Protein AF-A0A174S3X2-F1 (afdb_monomer_lite)

Structure (mmCIF, N/CA/C/O backbone):
data_AF-A0A174S3X2-F1
#
_entry.id   AF-A0A174S3X2-F1
#
loop_
_atom_site.group_PDB
_atom_site.id
_atom_site.type_symbol
_atom_site.label_atom_id
_atom_site.label_alt_id
_atom_site.label_comp_id
_atom_site.label_asym_id
_atom_site.label_entity_id
_atom_site.label_seq_id
_atom_site.pdbx_PDB_ins_code
_atom_site.Cartn_x
_atom_site.Cartn_y
_atom_site.Cartn_z
_atom_site.occupancy
_atom_site.B_iso_or_equiv
_atom_site.auth_seq_id
_atom_site.auth_comp_id
_atom_site.auth_asym_id
_atom_site.auth_atom_id
_atom_site.pdbx_PDB_model_num
ATOM 1 N N . MET A 1 1 ? 28.818 10.550 9.304 1.00 55.75 1 MET A N 1
ATOM 2 C CA . MET A 1 1 ? 29.380 10.358 7.948 1.00 55.75 1 MET A CA 1
ATOM 3 C C . MET A 1 1 ? 28.457 9.439 7.170 1.00 55.75 1 MET A C 1
ATOM 5 O O . MET A 1 1 ? 28.038 8.433 7.727 1.00 55.75 1 MET A O 1
ATOM 9 N N . ALA A 1 2 ? 28.107 9.779 5.928 1.00 67.12 2 ALA A N 1
ATOM 10 C CA . ALA A 1 2 ? 27.404 8.841 5.056 1.00 67.12 2 ALA A CA 1
ATOM 11 C C . ALA A 1 2 ? 28.349 7.672 4.716 1.00 67.12 2 ALA A C 1
ATOM 13 O O . ALA A 1 2 ? 29.508 7.896 4.376 1.00 67.12 2 ALA A O 1
ATOM 14 N N . CYS A 1 3 ? 27.867 6.439 4.867 1.00 75.00 3 CYS A N 1
ATOM 15 C CA . CYS A 1 3 ? 28.594 5.214 4.525 1.00 75.00 3 CYS A CA 1
ATOM 16 C C . CYS A 1 3 ? 29.032 5.246 3.046 1.00 75.00 3 CYS A C 1
ATOM 18 O O . CYS A 1 3 ? 28.249 5.665 2.184 1.00 75.00 3 CYS A O 1
ATOM 20 N N . LYS A 1 4 ? 30.275 4.833 2.751 1.00 80.25 4 LYS A N 1
ATOM 21 C CA . LYS A 1 4 ? 30.786 4.787 1.373 1.00 80.25 4 LYS A CA 1
ATOM 22 C C . LYS A 1 4 ? 29.947 3.825 0.539 1.00 80.25 4 LYS A C 1
ATOM 24 O O . LYS A 1 4 ? 29.330 2.893 1.053 1.00 80.25 4 LYS A O 1
ATOM 29 N N . ARG A 1 5 ? 29.890 4.050 -0.776 1.00 73.12 5 ARG A N 1
ATOM 30 C CA . ARG A 1 5 ? 29.045 3.234 -1.659 1.00 73.12 5 ARG A CA 1
ATOM 31 C C . ARG A 1 5 ? 29.471 1.768 -1.638 1.00 73.12 5 ARG A C 1
ATOM 33 O O . ARG A 1 5 ? 28.590 0.913 -1.714 1.00 73.12 5 ARG A O 1
ATOM 40 N N . GLU A 1 6 ? 30.772 1.514 -1.535 1.00 81.62 6 GLU A N 1
ATOM 41 C CA . GLU A 1 6 ? 31.363 0.174 -1.487 1.00 81.62 6 GLU A CA 1
ATOM 42 C C . GLU A 1 6 ? 30.914 -0.642 -0.266 1.00 81.62 6 GLU A C 1
ATOM 44 O O . GLU A 1 6 ? 30.700 -1.844 -0.396 1.00 81.62 6 GLU A O 1
ATOM 49 N N . ASP A 1 7 ? 30.687 0.020 0.870 1.00 81.44 7 ASP A N 1
ATOM 50 C CA . ASP A 1 7 ? 30.379 -0.614 2.160 1.00 81.44 7 ASP A CA 1
ATOM 51 C C . ASP A 1 7 ? 28.885 -0.955 2.319 1.00 81.44 7 ASP A C 1
ATOM 53 O O . ASP A 1 7 ? 28.453 -1.545 3.313 1.00 81.44 7 ASP A O 1
ATOM 57 N N . ARG A 1 8 ? 28.053 -0.593 1.335 1.00 81.88 8 ARG A N 1
ATOM 58 C CA . ARG A 1 8 ? 26.621 -0.904 1.347 1.00 81.88 8 ARG A CA 1
ATOM 59 C C . ARG A 1 8 ? 26.383 -2.308 0.811 1.00 81.88 8 ARG A C 1
ATOM 61 O O . ARG A 1 8 ? 26.637 -2.574 -0.362 1.00 81.88 8 ARG A O 1
ATOM 68 N N . PHE A 1 9 ? 25.722 -3.150 1.610 1.00 86.75 9 PHE A N 1
ATOM 69 C CA . PHE A 1 9 ? 25.220 -4.459 1.161 1.00 86.75 9 PHE A 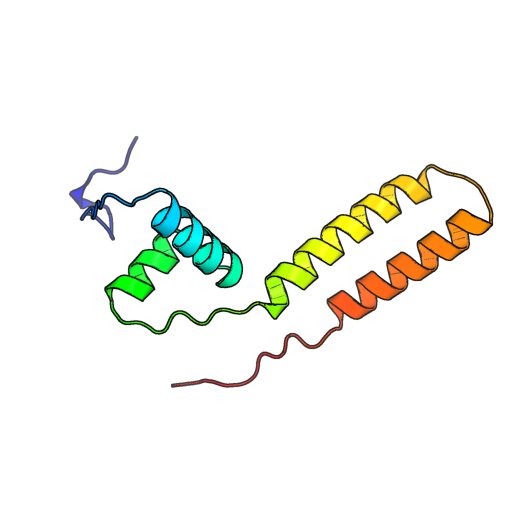CA 1
ATOM 70 C C . PHE A 1 9 ? 24.406 -4.357 -0.145 1.00 86.75 9 PHE A C 1
ATOM 72 O O . PHE A 1 9 ? 24.498 -5.212 -1.019 1.00 86.75 9 PHE A O 1
ATOM 79 N N . ARG A 1 10 ? 23.641 -3.266 -0.316 1.00 83.75 10 ARG A N 1
ATOM 80 C CA . ARG A 1 10 ? 22.877 -2.957 -1.539 1.00 83.75 10 ARG A CA 1
ATOM 81 C C . ARG A 1 10 ? 23.415 -1.683 -2.194 1.00 83.75 10 ARG A C 1
ATOM 83 O O . ARG A 1 10 ? 22.892 -0.593 -1.978 1.00 83.75 10 ARG A O 1
ATOM 90 N N . ARG A 1 11 ? 24.496 -1.824 -2.965 1.00 87.88 11 ARG A N 1
ATOM 91 C CA . ARG A 1 11 ? 25.222 -0.711 -3.619 1.00 87.88 11 ARG A CA 1
ATOM 92 C C . ARG A 1 11 ? 24.715 -0.313 -5.015 1.00 87.88 11 ARG A C 1
ATOM 94 O O . ARG A 1 11 ? 25.164 0.705 -5.557 1.00 87.88 11 ARG A O 1
ATOM 101 N N . ASN A 1 12 ? 23.810 -1.106 -5.590 1.00 85.81 12 ASN A N 1
ATOM 102 C CA . ASN A 1 12 ? 23.231 -0.891 -6.918 1.00 85.81 12 ASN A CA 1
ATOM 103 C C . ASN A 1 12 ? 21.852 -0.226 -6.805 1.00 85.81 12 ASN A C 1
ATOM 105 O O . ASN A 1 12 ? 21.051 -0.615 -5.956 1.00 85.81 12 ASN A O 1
ATOM 109 N N . THR A 1 13 ? 21.588 0.754 -7.671 1.00 87.62 13 THR A N 1
ATOM 110 C CA . THR A 1 13 ? 20.319 1.496 -7.731 1.00 87.62 13 THR A CA 1
ATOM 111 C C . THR A 1 13 ? 19.552 1.092 -8.982 1.00 87.62 13 THR A C 1
ATOM 113 O O . THR A 1 13 ? 20.139 1.013 -10.057 1.00 87.62 13 THR A O 1
ATOM 116 N N . ILE A 1 14 ? 18.245 0.883 -8.836 1.00 87.50 14 ILE A N 1
ATOM 117 C CA . ILE A 1 14 ? 17.303 0.686 -9.941 1.00 87.50 14 ILE A CA 1
ATOM 118 C C . ILE A 1 14 ? 16.336 1.871 -9.918 1.00 87.50 14 ILE A C 1
ATOM 120 O O . ILE A 1 14 ? 15.847 2.236 -8.849 1.00 87.50 14 ILE A O 1
ATOM 124 N N . ALA A 1 15 ? 16.083 2.472 -11.078 1.00 90.06 15 ALA A N 1
ATOM 125 C CA . ALA A 1 15 ? 15.137 3.566 -11.250 1.00 90.06 15 ALA A CA 1
ATOM 126 C C . ALA A 1 15 ? 14.283 3.301 -12.493 1.00 90.06 15 ALA A C 1
ATOM 128 O O . ALA A 1 15 ? 14.795 2.833 -13.509 1.00 90.06 15 ALA A O 1
ATOM 129 N N . PHE A 1 16 ? 12.993 3.593 -12.396 1.00 89.88 16 PHE A N 1
ATOM 130 C CA . PHE A 1 16 ? 12.017 3.460 -13.471 1.00 89.88 16 PHE A CA 1
ATOM 131 C C . PHE A 1 16 ? 11.022 4.615 -13.379 1.00 89.88 16 PHE A C 1
ATOM 133 O O . PHE A 1 16 ? 10.795 5.167 -12.299 1.00 89.88 16 PHE A O 1
ATOM 140 N N . TRP A 1 17 ? 10.444 4.971 -14.519 1.00 94.25 17 TRP A N 1
ATOM 141 C CA . TRP A 1 17 ? 9.358 5.938 -14.607 1.00 94.25 17 TRP A CA 1
ATOM 142 C C . TRP A 1 17 ? 8.029 5.189 -14.599 1.00 94.25 17 TRP A C 1
ATOM 144 O O . TRP A 1 17 ? 7.935 4.100 -15.158 1.00 94.25 17 TRP A O 1
ATOM 154 N N . LEU A 1 18 ? 7.028 5.766 -13.944 1.00 94.12 18 LEU A N 1
ATOM 155 C CA . LEU A 1 18 ? 5.663 5.252 -13.886 1.00 94.12 18 LEU A CA 1
ATOM 156 C C . LEU A 1 18 ? 4.726 6.370 -14.329 1.00 94.12 18 LEU A C 1
ATOM 158 O O . LEU A 1 18 ? 4.960 7.534 -13.995 1.00 94.12 18 LEU A O 1
ATOM 162 N N . SER A 1 19 ? 3.660 6.007 -15.029 1.00 96.69 19 SER A N 1
ATOM 163 C CA . SER A 1 19 ? 2.475 6.856 -15.125 1.00 96.69 19 SER A CA 1
ATOM 164 C C . SER A 1 19 ? 1.792 6.995 -13.757 1.00 96.69 19 SER A C 1
ATOM 166 O O . SER A 1 19 ? 2.047 6.218 -12.829 1.00 96.69 19 SER A O 1
ATOM 168 N N . ASP A 1 20 ? 0.896 7.974 -13.619 1.00 96.69 20 ASP A N 1
ATOM 169 C CA . ASP A 1 20 ? 0.146 8.183 -12.373 1.00 96.69 20 ASP A CA 1
ATOM 170 C C . ASP A 1 20 ? -0.713 6.963 -11.999 1.00 96.69 20 ASP A C 1
ATOM 172 O O . ASP A 1 20 ? -0.792 6.589 -10.825 1.00 96.69 20 ASP A O 1
ATOM 176 N N . GLU A 1 21 ? -1.284 6.291 -13.001 1.00 95.69 21 GLU A N 1
ATOM 177 C CA . GLU A 1 21 ? -2.111 5.096 -12.823 1.00 95.69 21 GLU A CA 1
ATOM 178 C C . GLU A 1 21 ? -1.281 3.916 -12.293 1.00 95.69 21 GLU A C 1
ATOM 180 O O . GLU A 1 21 ? -1.624 3.296 -11.282 1.00 95.69 21 GLU A O 1
ATOM 185 N N . GLU A 1 22 ? -0.133 3.637 -12.919 1.00 93.25 22 GLU A N 1
ATOM 186 C CA . GLU A 1 22 ? 0.763 2.558 -12.488 1.00 93.25 22 GLU A CA 1
ATOM 187 C C . GLU A 1 22 ? 1.320 2.825 -11.086 1.00 93.25 22 GLU A C 1
ATOM 189 O O . GLU A 1 22 ? 1.412 1.913 -10.260 1.00 93.25 22 GLU A O 1
ATOM 194 N N . LYS A 1 23 ? 1.645 4.087 -10.783 1.00 93.50 23 LYS A N 1
ATOM 195 C CA . LYS A 1 23 ? 2.086 4.495 -9.450 1.00 93.50 23 LYS A CA 1
ATOM 196 C C . LYS A 1 23 ? 1.014 4.210 -8.399 1.00 93.50 23 LYS A C 1
ATOM 198 O O . LYS A 1 23 ? 1.339 3.619 -7.369 1.00 93.50 23 LYS A O 1
ATOM 203 N N . SER A 1 24 ? -0.239 4.579 -8.664 1.00 92.69 24 SER A N 1
ATOM 204 C CA . SER A 1 24 ? -1.366 4.333 -7.755 1.00 92.69 24 SER A CA 1
ATOM 205 C C . SER A 1 24 ? -1.538 2.839 -7.459 1.00 92.69 24 SER A C 1
ATOM 207 O O . SER A 1 24 ? -1.596 2.421 -6.299 1.00 92.69 24 SER A O 1
ATOM 209 N N . GLN A 1 25 ? -1.507 2.003 -8.501 1.00 92.12 25 GLN A N 1
ATOM 210 C CA . GLN A 1 25 ? -1.620 0.550 -8.358 1.00 92.12 25 GLN A CA 1
ATOM 211 C C . GLN A 1 25 ? -0.468 -0.052 -7.543 1.00 92.12 25 GLN A C 1
ATOM 213 O O . GLN A 1 25 ? -0.684 -0.924 -6.698 1.00 92.12 25 GLN A O 1
ATOM 218 N N . VAL A 1 26 ? 0.765 0.403 -7.775 1.00 91.06 26 VAL A N 1
ATOM 219 C CA . VAL A 1 26 ? 1.941 -0.077 -7.040 1.00 91.06 26 VAL A CA 1
ATOM 220 C C . VAL A 1 26 ? 1.890 0.351 -5.575 1.00 91.06 26 VAL A C 1
ATOM 222 O O . VAL A 1 26 ? 2.150 -0.468 -4.695 1.00 91.06 26 VAL A O 1
ATOM 225 N N . GLU A 1 27 ? 1.519 1.599 -5.286 1.00 90.44 27 GLU A N 1
ATOM 226 C CA . GLU A 1 27 ? 1.385 2.075 -3.908 1.00 90.44 27 GLU A CA 1
ATOM 227 C C . GLU A 1 27 ? 0.298 1.314 -3.147 1.00 90.44 27 GLU A C 1
ATOM 229 O O . GLU A 1 27 ? 0.542 0.898 -2.013 1.00 90.44 27 GLU A O 1
ATOM 234 N N . ALA A 1 28 ? -0.839 1.027 -3.786 1.00 88.38 28 ALA A N 1
ATOM 235 C CA . ALA A 1 28 ? -1.881 0.188 -3.206 1.00 88.38 28 ALA A CA 1
ATOM 236 C C . ALA A 1 28 ? -1.363 -1.222 -2.870 1.00 88.38 28 ALA A C 1
ATOM 238 O O . ALA A 1 28 ? -1.554 -1.700 -1.752 1.00 88.38 28 ALA A O 1
ATOM 239 N N . LYS A 1 29 ? -0.641 -1.876 -3.791 1.00 87.56 29 LYS A N 1
ATOM 240 C CA . LYS A 1 29 ? -0.057 -3.205 -3.536 1.00 87.56 29 LYS A CA 1
ATOM 241 C C . LYS A 1 29 ? 0.980 -3.187 -2.413 1.00 87.56 29 LYS A C 1
ATOM 243 O O . LYS A 1 29 ? 0.989 -4.099 -1.589 1.00 87.56 29 LYS A O 1
ATOM 248 N N . ILE A 1 30 ? 1.816 -2.148 -2.332 1.00 87.31 30 ILE A N 1
ATOM 249 C CA . ILE A 1 30 ? 2.782 -1.991 -1.236 1.00 87.31 30 ILE A CA 1
ATOM 250 C C . ILE A 1 30 ? 2.046 -1.877 0.100 1.00 87.31 30 ILE A C 1
ATOM 252 O O . ILE A 1 30 ? 2.371 -2.601 1.040 1.00 87.31 30 ILE A O 1
ATOM 256 N N . ILE A 1 31 ? 1.031 -1.015 0.169 1.00 84.31 31 ILE A N 1
ATOM 257 C CA . ILE A 1 31 ? 0.219 -0.815 1.371 1.00 84.31 31 ILE A CA 1
ATOM 258 C C . ILE A 1 31 ? -0.416 -2.135 1.822 1.00 84.31 31 ILE A C 1
ATOM 260 O O . ILE A 1 31 ? -0.315 -2.496 2.994 1.00 84.31 31 ILE A O 1
ATOM 264 N N . LEU A 1 32 ? -1.014 -2.881 0.892 1.00 80.69 32 LEU A N 1
ATOM 265 C CA . LEU A 1 32 ? -1.684 -4.142 1.201 1.00 80.69 32 LEU A CA 1
ATOM 266 C C . LEU A 1 32 ? -0.709 -5.285 1.539 1.00 80.69 32 LEU A C 1
ATOM 268 O O . LEU A 1 32 ? -1.069 -6.203 2.268 1.00 80.69 32 LEU A O 1
ATOM 272 N N . SER A 1 33 ? 0.525 -5.249 1.030 1.00 82.00 33 SER A N 1
ATOM 273 C CA . SER A 1 33 ? 1.561 -6.239 1.362 1.00 82.00 33 SER A CA 1
ATOM 274 C C . SER A 1 33 ? 2.122 -6.086 2.782 1.00 82.00 33 SER A C 1
ATOM 276 O O . SER A 1 33 ? 2.742 -7.010 3.302 1.00 82.00 33 SER A O 1
ATOM 278 N N . GLY A 1 34 ? 1.954 -4.914 3.407 1.00 79.81 34 GLY A N 1
ATOM 279 C CA . GLY A 1 34 ? 2.476 -4.624 4.745 1.00 79.81 34 GLY A CA 1
ATOM 280 C C . GLY A 1 34 ? 4.005 -4.520 4.846 1.00 79.81 34 GLY A C 1
ATOM 281 O O . GLY A 1 34 ? 4.523 -4.317 5.943 1.00 79.81 34 GLY A O 1
ATOM 282 N N . VAL A 1 35 ? 4.747 -4.629 3.736 1.00 83.56 35 VAL A N 1
ATOM 283 C CA . VAL A 1 35 ? 6.211 -4.473 3.714 1.00 83.56 35 VAL A CA 1
ATOM 284 C C . VAL A 1 35 ? 6.636 -3.082 3.234 1.00 83.56 35 VAL A C 1
ATOM 286 O O . VAL A 1 35 ? 5.886 -2.353 2.589 1.00 83.56 35 VAL A O 1
ATOM 289 N N . SER A 1 3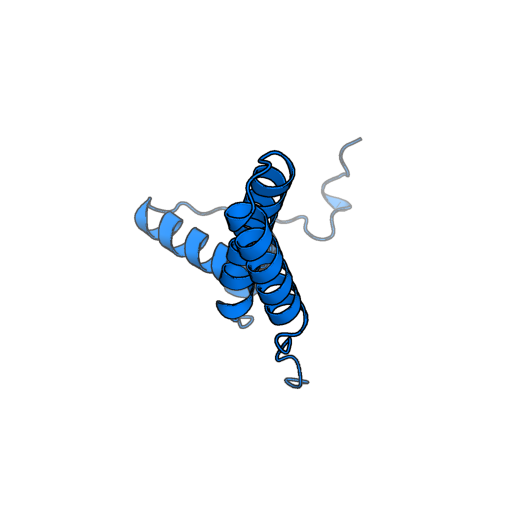6 ? 7.876 -2.690 3.536 1.00 87.12 36 SER A N 1
ATOM 290 C CA . SER A 1 36 ? 8.420 -1.404 3.073 1.00 87.12 36 SER A CA 1
ATOM 291 C C . SER A 1 36 ? 8.545 -1.343 1.541 1.00 87.12 36 SER A C 1
ATOM 293 O O . SER A 1 36 ? 8.814 -2.360 0.898 1.00 87.12 36 SER A O 1
ATOM 295 N N . LYS A 1 37 ? 8.448 -0.138 0.945 1.00 90.12 37 LYS A N 1
ATOM 296 C CA . LYS A 1 37 ? 8.567 0.074 -0.519 1.00 90.12 37 LYS A CA 1
ATOM 297 C C . LYS A 1 37 ? 9.797 -0.636 -1.113 1.00 90.12 37 LYS A C 1
ATOM 299 O O . LYS A 1 37 ? 9.701 -1.340 -2.112 1.00 90.12 37 LYS A O 1
ATOM 304 N N . GLY A 1 38 ? 10.959 -0.487 -0.472 1.00 88.19 38 GLY A N 1
ATOM 305 C CA . GLY A 1 38 ? 12.210 -1.094 -0.937 1.00 88.19 38 GLY A CA 1
ATOM 306 C C . GLY A 1 38 ? 12.273 -2.617 -0.779 1.00 88.19 38 GLY A C 1
ATOM 307 O O . GLY A 1 38 ? 13.035 -3.269 -1.486 1.00 88.19 38 GLY A O 1
ATOM 30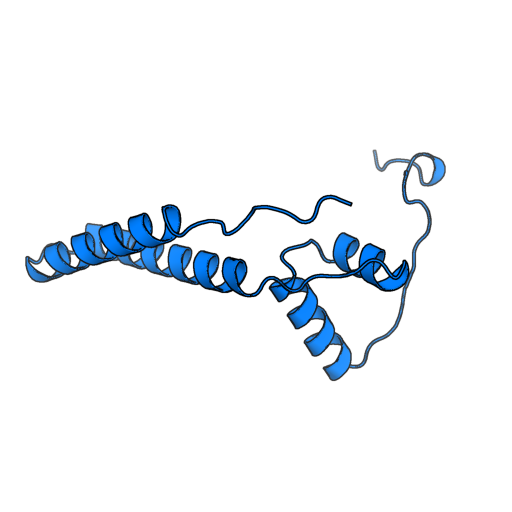8 N N . GLU A 1 39 ? 11.515 -3.205 0.146 1.00 87.25 39 GLU A N 1
ATOM 309 C CA . GLU A 1 39 ? 11.359 -4.660 0.249 1.00 87.25 39 GLU A CA 1
ATOM 310 C C . GLU A 1 39 ? 10.420 -5.195 -0.829 1.00 87.25 39 GLU A C 1
ATOM 312 O O . GLU A 1 39 ? 10.768 -6.157 -1.510 1.00 87.25 39 GLU A O 1
ATOM 317 N N . TYR A 1 40 ? 9.287 -4.519 -1.032 1.00 91.19 40 TYR A N 1
ATOM 318 C CA . TYR A 1 40 ? 8.306 -4.858 -2.057 1.00 91.19 40 TYR A CA 1
ATOM 319 C C . TYR A 1 40 ? 8.949 -4.930 -3.445 1.00 91.19 40 TYR A C 1
ATOM 321 O O . TYR A 1 40 ? 8.866 -5.958 -4.110 1.00 91.19 40 TYR A O 1
ATOM 329 N N . TYR A 1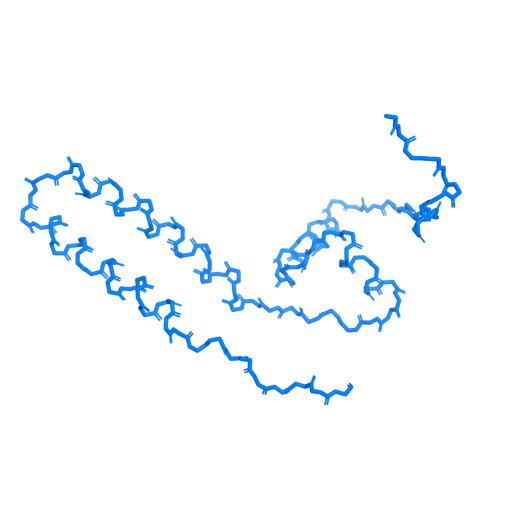 41 ? 9.673 -3.879 -3.854 1.00 90.88 41 TYR A N 1
ATOM 330 C CA . TYR A 1 41 ? 10.332 -3.862 -5.162 1.00 90.88 41 TYR A CA 1
ATOM 331 C C . TYR A 1 41 ? 11.411 -4.935 -5.299 1.00 90.88 41 TYR A C 1
ATOM 333 O O . TYR A 1 41 ? 11.555 -5.512 -6.369 1.00 90.88 41 TYR A O 1
ATOM 341 N N . ARG A 1 42 ? 12.155 -5.243 -4.228 1.00 88.25 42 ARG A N 1
ATOM 342 C CA . ARG A 1 42 ? 13.156 -6.319 -4.269 1.00 88.25 42 ARG A CA 1
ATOM 343 C C . ARG A 1 42 ? 12.504 -7.674 -4.498 1.00 88.25 42 ARG A C 1
ATOM 345 O O . ARG A 1 42 ? 12.961 -8.401 -5.370 1.00 88.25 42 ARG A O 1
ATOM 352 N N . LYS A 1 43 ? 11.444 -7.990 -3.752 1.00 88.75 43 LYS A N 1
ATOM 353 C CA . LYS A 1 43 ? 10.722 -9.255 -3.913 1.00 88.75 43 LYS A CA 1
ATOM 354 C C . LYS A 1 43 ? 10.091 -9.353 -5.304 1.00 88.75 43 LYS A C 1
ATOM 356 O O . LYS A 1 43 ? 10.341 -10.321 -6.011 1.00 88.75 43 LYS A O 1
ATOM 361 N N . ALA A 1 44 ? 9.397 -8.298 -5.735 1.00 87.94 44 ALA A N 1
ATOM 362 C CA . ALA A 1 44 ? 8.743 -8.244 -7.040 1.00 87.94 44 ALA A CA 1
ATOM 363 C C . ALA A 1 44 ? 9.726 -8.396 -8.218 1.00 87.94 44 ALA A C 1
ATOM 365 O O . ALA A 1 44 ? 9.447 -9.144 -9.148 1.00 87.94 44 ALA A O 1
ATOM 366 N N . VAL A 1 45 ? 10.886 -7.725 -8.181 1.00 86.94 45 VAL A N 1
ATOM 367 C CA . VAL A 1 45 ? 11.892 -7.792 -9.262 1.00 86.94 45 VAL A CA 1
ATOM 368 C C . VAL A 1 45 ? 12.643 -9.125 -9.273 1.00 86.94 45 VAL A C 1
ATOM 370 O O . VAL A 1 45 ? 13.008 -9.609 -10.339 1.00 86.94 45 VAL A O 1
ATOM 373 N N . LEU A 1 46 ? 12.872 -9.737 -8.107 1.00 86.38 46 LEU A N 1
ATOM 374 C CA . LEU A 1 46 ? 13.541 -11.039 -7.996 1.00 86.38 46 LEU A CA 1
ATOM 375 C C . LEU A 1 46 ? 12.600 -12.230 -8.257 1.00 86.38 46 LEU A C 1
ATOM 377 O O . LEU A 1 46 ? 13.022 -13.369 -8.081 1.00 86.38 46 LEU A O 1
ATOM 381 N N . GLY A 1 47 ? 11.341 -11.984 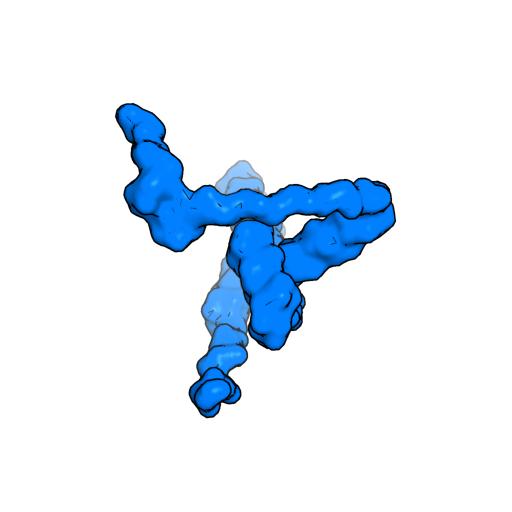-8.641 1.00 74.69 47 GLY A N 1
ATOM 382 C CA . GLY A 1 47 ? 10.340 -13.034 -8.852 1.00 74.69 47 GLY A CA 1
ATOM 383 C C . GLY A 1 47 ? 9.933 -13.764 -7.569 1.00 74.69 47 GLY A C 1
ATOM 384 O O . GLY A 1 47 ? 9.371 -14.852 -7.635 1.00 74.69 47 GLY A O 1
ATOM 385 N N . GLN A 1 48 ? 10.228 -13.188 -6.401 1.00 78.25 48 GLN A N 1
ATOM 386 C CA . GLN A 1 48 ? 9.784 -13.725 -5.121 1.00 78.25 48 GLN A CA 1
ATOM 387 C C . GLN A 1 48 ? 8.308 -13.382 -4.934 1.00 78.25 48 GLN A C 1
ATOM 389 O O . GLN A 1 48 ? 7.897 -12.242 -5.171 1.00 78.25 48 GLN A O 1
ATOM 394 N N . GLU A 1 49 ? 7.517 -14.357 -4.493 1.00 70.69 49 GLU A N 1
ATOM 395 C CA . GLU A 1 49 ? 6.084 -14.172 -4.294 1.00 70.69 49 GLU A CA 1
ATOM 396 C C . GLU A 1 49 ? 5.822 -13.052 -3.274 1.00 70.69 49 GLU A C 1
ATOM 398 O O . GLU A 1 49 ? 6.301 -13.073 -2.135 1.00 70.69 49 GLU A O 1
ATOM 403 N N . VAL A 1 50 ? 5.086 -12.025 -3.704 1.00 70.19 50 VAL A N 1
ATOM 404 C CA . VAL A 1 50 ? 4.654 -10.929 -2.836 1.00 70.19 50 VAL A CA 1
ATOM 405 C C . VAL A 1 50 ? 3.215 -11.198 -2.432 1.00 70.19 50 VAL A C 1
ATOM 407 O O . VAL A 1 50 ? 2.278 -10.843 -3.146 1.00 70.19 50 VAL A O 1
ATOM 410 N N . THR A 1 51 ? 3.036 -11.842 -1.282 1.00 67.19 51 THR A N 1
ATOM 411 C CA . THR A 1 51 ? 1.709 -12.104 -0.731 1.00 67.19 51 THR A CA 1
ATOM 412 C C . THR A 1 51 ? 1.077 -10.806 -0.233 1.00 67.19 51 THR A C 1
ATOM 414 O O . THR A 1 51 ? 1.647 -10.050 0.557 1.00 67.19 51 THR A O 1
ATOM 417 N N . VAL A 1 52 ? -0.123 -10.519 -0.735 1.00 63.28 52 VAL A N 1
ATOM 418 C CA . VAL A 1 52 ? -0.928 -9.381 -0.299 1.00 63.28 52 VAL A CA 1
ATOM 419 C C . VAL A 1 52 ? -1.784 -9.823 0.888 1.00 63.28 52 VAL A C 1
ATOM 421 O O . VAL A 1 52 ? -2.734 -10.584 0.720 1.00 63.28 52 VAL A O 1
ATOM 424 N N . ILE A 1 53 ? -1.455 -9.352 2.093 1.00 63.72 53 ILE A N 1
ATOM 425 C CA . ILE A 1 53 ? -2.165 -9.717 3.327 1.00 63.72 53 ILE A CA 1
ATOM 426 C C . ILE A 1 53 ? -3.113 -8.575 3.709 1.00 63.72 53 ILE A C 1
ATOM 428 O O . ILE A 1 53 ? -2.825 -7.746 4.572 1.00 63.72 53 ILE A O 1
ATOM 432 N N . ALA A 1 54 ? -4.289 -8.547 3.077 1.00 55.44 54 ALA A N 1
ATOM 433 C CA . ALA A 1 54 ? -5.311 -7.525 3.328 1.00 55.44 54 ALA A CA 1
ATOM 434 C C . ALA A 1 54 ? -5.840 -7.521 4.780 1.00 55.44 54 ALA A C 1
ATOM 436 O O . ALA A 1 54 ? -6.280 -6.482 5.277 1.00 55.44 54 ALA A O 1
ATOM 437 N N . GLY A 1 55 ? -5.764 -8.665 5.473 1.00 60.38 55 GLY A N 1
ATOM 438 C CA . GLY A 1 55 ? -6.322 -8.842 6.815 1.00 60.38 55 GLY A CA 1
ATOM 439 C C . GLY A 1 55 ? -5.693 -7.946 7.884 1.00 60.38 55 GLY A C 1
ATOM 440 O O . GLY A 1 55 ? -6.413 -7.453 8.743 1.00 60.38 55 GLY A O 1
ATOM 441 N N . ASN A 1 56 ? -4.382 -7.683 7.812 1.00 60.25 56 ASN A N 1
ATOM 442 C CA . ASN A 1 56 ? -3.674 -6.942 8.864 1.00 60.25 56 ASN A CA 1
ATOM 443 C C . ASN A 1 56 ? -3.769 -5.415 8.681 1.00 60.25 56 ASN A C 1
ATOM 445 O O . ASN A 1 56 ? -3.836 -4.658 9.641 1.00 60.25 56 ASN A O 1
ATOM 449 N N . TYR A 1 57 ? -3.814 -4.928 7.436 1.00 61.38 57 TYR A N 1
ATOM 450 C CA . TYR A 1 57 ? -3.867 -3.485 7.181 1.00 61.38 57 TYR A CA 1
ATOM 451 C C . TYR A 1 57 ? -5.188 -2.864 7.652 1.00 61.38 57 TYR A C 1
ATOM 453 O O . TYR A 1 57 ? -5.195 -1.825 8.316 1.00 61.38 57 TYR A O 1
ATOM 461 N N . MET A 1 58 ? -6.311 -3.513 7.337 1.00 60.25 58 MET A N 1
ATOM 462 C CA . MET A 1 58 ? -7.631 -3.016 7.724 1.00 60.25 58 MET A CA 1
ATOM 463 C C . MET A 1 58 ? -7.861 -3.147 9.229 1.00 60.25 58 MET A C 1
ATOM 465 O O . MET A 1 58 ? -8.355 -2.200 9.837 1.00 60.25 58 MET A O 1
ATOM 469 N N . SER A 1 59 ? -7.436 -4.249 9.853 1.00 66.12 59 SER A N 1
ATOM 470 C CA . SER A 1 59 ? -7.561 -4.437 11.302 1.00 66.12 59 SER A CA 1
ATOM 471 C C . SER A 1 59 ? -6.713 -3.440 12.099 1.00 66.12 59 SER A C 1
ATOM 473 O O . SER A 1 59 ? -7.210 -2.877 13.074 1.00 66.12 59 SER A O 1
ATOM 475 N N . ILE A 1 60 ? -5.485 -3.137 11.655 1.00 67.00 60 ILE A N 1
ATOM 476 C CA . ILE A 1 60 ? -4.622 -2.115 12.274 1.00 67.00 60 ILE A CA 1
ATOM 477 C C . ILE A 1 60 ? -5.229 -0.715 12.119 1.00 67.00 60 ILE A C 1
ATOM 479 O O . ILE A 1 60 ? -5.226 0.076 13.064 1.00 67.00 60 ILE A O 1
ATOM 483 N N . ARG A 1 61 ? -5.776 -0.382 10.941 1.00 68.56 61 ARG A N 1
ATOM 484 C CA . ARG A 1 61 ? -6.437 0.917 10.733 1.00 68.56 61 ARG A CA 1
ATOM 485 C C . ARG A 1 61 ? -7.682 1.073 11.595 1.00 68.56 61 ARG A C 1
ATOM 487 O O . ARG A 1 61 ? -7.871 2.140 12.173 1.00 68.56 61 ARG A O 1
ATOM 494 N N . VAL A 1 62 ? -8.496 0.026 11.693 1.00 71.56 62 VAL A N 1
ATOM 495 C CA . VAL A 1 62 ? -9.686 0.008 12.550 1.00 71.56 62 VAL A CA 1
ATOM 496 C C . VAL A 1 62 ? -9.285 0.140 14.020 1.00 71.56 62 VAL A C 1
ATOM 498 O O . VAL A 1 62 ? -9.852 0.980 14.711 1.00 71.56 62 VAL A O 1
ATOM 501 N N . ALA A 1 63 ? -8.253 -0.579 14.480 1.00 76.06 63 ALA A N 1
ATOM 502 C CA . ALA A 1 63 ? -7.736 -0.447 15.846 1.00 76.06 63 ALA A CA 1
ATOM 503 C C . ALA A 1 63 ? -7.362 1.004 16.183 1.00 76.06 63 ALA A C 1
ATOM 505 O O . ALA A 1 63 ? -7.775 1.529 17.211 1.00 76.06 63 ALA A O 1
ATOM 506 N N . LYS A 1 64 ? -6.648 1.684 15.280 1.00 76.94 64 LYS A N 1
ATOM 507 C CA . LYS A 1 64 ? -6.209 3.068 15.493 1.00 76.94 64 LYS A CA 1
ATOM 508 C C . LYS A 1 64 ? -7.372 4.063 15.590 1.00 76.94 64 LYS A C 1
ATOM 510 O O . LYS A 1 64 ? -7.312 4.995 16.386 1.00 76.94 64 LYS A O 1
ATOM 515 N N . VAL A 1 65 ? -8.422 3.882 14.786 1.00 75.38 65 VAL A N 1
ATOM 516 C CA . VAL A 1 65 ? -9.632 4.724 14.857 1.00 75.38 65 VAL A CA 1
ATOM 517 C C . VAL A 1 65 ? -10.383 4.473 16.167 1.00 75.38 65 VAL A C 1
ATOM 519 O O . VAL A 1 65 ? -10.817 5.422 16.813 1.00 75.38 65 VAL A O 1
ATOM 522 N N . LEU A 1 66 ? -10.477 3.215 16.601 1.00 78.81 66 LEU A N 1
ATOM 523 C CA . LEU A 1 66 ? -11.095 2.855 17.880 1.00 78.81 66 LEU A CA 1
ATOM 524 C C . LEU A 1 66 ? -10.329 3.444 19.079 1.00 78.81 66 LEU A C 1
ATOM 526 O O . LEU A 1 66 ? -10.951 3.971 19.997 1.00 78.81 66 LEU A O 1
ATOM 530 N N . GLU A 1 67 ? -8.994 3.439 19.054 1.00 78.56 67 GLU A N 1
ATOM 531 C CA . GLU A 1 67 ? -8.170 4.094 20.083 1.00 78.56 67 GLU A CA 1
ATOM 532 C C . GLU A 1 67 ? -8.426 5.608 20.161 1.00 78.56 67 GLU A C 1
ATOM 534 O O . GLU A 1 67 ? -8.535 6.159 21.254 1.00 78.56 67 GLU A O 1
ATOM 539 N N . GLN A 1 68 ? -8.574 6.287 19.019 1.00 76.19 68 GLN A N 1
ATOM 540 C CA . GLN A 1 68 ? -8.900 7.720 18.987 1.00 76.19 68 GLN A CA 1
ATOM 541 C C . GLN A 1 68 ? -10.281 8.011 19.585 1.00 76.19 68 GLN A C 1
ATOM 543 O O . GLN A 1 68 ? -10.438 8.972 20.336 1.00 76.19 68 GLN A O 1
ATOM 548 N N . ILE A 1 69 ? -11.267 7.161 19.291 1.00 77.50 69 ILE A N 1
ATOM 549 C CA . ILE A 1 69 ? -12.614 7.269 19.857 1.00 77.50 69 ILE A CA 1
ATOM 550 C C . ILE A 1 69 ? -12.573 7.083 21.382 1.00 77.50 69 ILE A C 1
ATOM 552 O O . ILE A 1 69 ? -13.197 7.866 22.093 1.00 77.50 69 ILE A O 1
ATOM 556 N N . LEU A 1 70 ? -11.783 6.133 21.906 1.00 77.31 70 LEU A N 1
ATOM 557 C CA . LEU A 1 70 ? -11.605 5.971 23.358 1.00 77.31 70 LEU A CA 1
ATOM 558 C C . LEU A 1 70 ? -11.043 7.222 24.030 1.00 77.31 70 LEU A C 1
ATOM 560 O O . LEU A 1 70 ? -11.534 7.612 25.086 1.00 77.31 70 LEU A O 1
ATOM 564 N N . VAL A 1 71 ? -10.026 7.849 23.435 1.00 76.69 71 VAL A N 1
ATOM 565 C CA . VAL A 1 71 ? -9.424 9.072 23.989 1.00 76.69 71 VAL A CA 1
ATOM 566 C C . VAL A 1 71 ? -10.448 10.207 24.044 1.00 76.69 71 VAL A C 1
ATOM 568 O O . VAL A 1 71 ? -10.471 10.964 25.010 1.00 76.69 71 VAL A O 1
ATOM 571 N N . HIS A 1 72 ? -11.316 10.325 23.037 1.00 69.88 72 HIS A N 1
ATOM 572 C CA . HIS A 1 72 ? -12.376 11.331 23.042 1.00 69.88 72 HIS A CA 1
ATOM 573 C C . HIS A 1 72 ? -13.466 11.037 24.078 1.00 69.88 72 HIS A C 1
ATOM 575 O O . HIS A 1 72 ? -13.872 11.953 24.787 1.00 69.88 72 HIS A O 1
ATOM 581 N N . LEU A 1 73 ? -13.869 9.773 24.227 1.00 74.12 73 LEU A N 1
ATOM 582 C CA . LEU A 1 73 ? -14.885 9.356 25.197 1.00 74.12 73 LEU A CA 1
ATOM 583 C C . LEU A 1 73 ? -14.414 9.449 26.651 1.00 74.12 73 LEU A C 1
ATOM 585 O O . LEU A 1 73 ? -15.221 9.722 27.524 1.00 74.12 73 LEU A O 1
ATOM 589 N N . GLN A 1 74 ? -13.118 9.286 26.934 1.00 69.75 74 GLN A N 1
ATOM 590 C CA . GLN A 1 74 ? -12.575 9.496 28.286 1.00 69.75 74 GLN A CA 1
ATOM 591 C C . GLN A 1 74 ? -12.694 10.948 28.776 1.00 69.75 74 GLN A C 1
ATOM 593 O O . GLN A 1 74 ? -12.592 11.191 29.976 1.00 69.75 74 GLN A O 1
ATOM 598 N N . ASN A 1 75 ? -12.893 11.903 27.863 1.00 69.31 75 ASN A N 1
ATOM 599 C CA . ASN A 1 75 ? -13.006 13.324 28.184 1.00 69.31 75 ASN A CA 1
ATOM 600 C C . ASN A 1 75 ? -14.466 13.818 28.263 1.00 69.31 75 ASN A C 1
ATOM 602 O O . ASN A 1 75 ? -14.688 14.938 28.723 1.00 69.31 75 ASN A O 1
ATOM 606 N N . GLY A 1 76 ? -15.443 13.019 27.813 1.00 61.47 76 GLY A N 1
ATOM 607 C CA . GLY A 1 76 ? -16.882 13.286 27.923 1.00 61.47 76 GLY A CA 1
ATOM 608 C C . GLY A 1 76 ? -17.481 12.504 29.094 1.00 61.47 76 GLY A C 1
ATOM 609 O O . GLY A 1 76 ? -17.096 11.364 29.337 1.00 61.47 76 GLY A O 1
ATOM 610 N N . ASN A 1 77 ? -18.358 13.129 29.885 1.00 59.22 77 ASN A N 1
ATOM 611 C CA . ASN A 1 77 ? -18.883 12.539 31.119 1.00 59.22 77 ASN A CA 1
ATOM 612 C C . ASN A 1 77 ? -20.415 12.415 31.074 1.00 59.22 77 ASN A C 1
ATOM 614 O O . ASN A 1 77 ? -21.124 13.100 31.812 1.00 59.22 77 ASN A O 1
ATOM 618 N N . THR A 1 78 ? -20.926 11.555 30.190 1.00 71.81 78 THR A N 1
ATOM 619 C CA . THR A 1 78 ? -22.326 11.094 30.187 1.00 71.81 78 THR A CA 1
ATOM 620 C C . THR A 1 78 ? -22.419 9.567 30.275 1.00 71.81 78 THR A C 1
ATOM 622 O O . THR A 1 78 ? -21.523 8.844 29.844 1.00 71.81 78 THR A O 1
ATOM 625 N N . GLU A 1 79 ? -23.506 9.045 30.854 1.00 64.38 79 GLU A N 1
ATOM 626 C CA . GLU A 1 79 ? -23.694 7.598 31.075 1.00 64.38 79 GLU A CA 1
ATOM 627 C C . GLU A 1 79 ? -23.689 6.783 29.762 1.00 64.38 79 GLU A C 1
ATOM 629 O O . GLU A 1 79 ? -23.203 5.651 29.728 1.00 64.38 79 GLU A O 1
ATOM 634 N N . GLU A 1 80 ? -24.145 7.382 28.655 1.00 65.69 80 GLU A N 1
ATOM 635 C CA . GLU A 1 80 ? -24.125 6.786 27.310 1.00 65.69 80 GLU A CA 1
ATOM 636 C C . GLU A 1 80 ? -22.700 6.665 26.734 1.00 65.69 80 GLU A C 1
ATOM 638 O O . GLU A 1 80 ? -22.376 5.677 26.068 1.00 65.69 80 GLU A O 1
ATOM 643 N N . GLU A 1 81 ? -21.812 7.616 27.045 1.00 68.88 81 GLU A N 1
ATOM 644 C CA . GLU A 1 81 ? -20.397 7.566 26.651 1.00 68.88 81 GLU A CA 1
ATOM 645 C C . GLU A 1 81 ? -19.643 6.451 27.386 1.00 68.88 81 GLU A C 1
ATOM 647 O O . GLU A 1 81 ? -18.745 5.836 26.810 1.00 68.88 81 GLU A O 1
ATOM 652 N N . GLY A 1 82 ? -20.053 6.121 28.617 1.00 68.12 82 GLY A N 1
ATOM 653 C CA . GLY A 1 82 ? -19.505 4.998 29.383 1.00 68.12 82 GLY A CA 1
ATOM 654 C C . GLY A 1 82 ? -19.783 3.636 28.736 1.00 68.12 82 GLY A C 1
ATOM 655 O O . GLY A 1 82 ? -18.875 2.811 28.617 1.00 68.12 82 GLY A O 1
ATOM 656 N N . LEU A 1 83 ? -21.010 3.415 28.251 1.00 68.06 83 LEU A N 1
ATOM 657 C CA . LEU A 1 83 ? -21.380 2.191 27.524 1.00 68.06 83 LEU A CA 1
ATOM 658 C C . LEU A 1 83 ? -20.645 2.082 26.183 1.00 68.06 83 LEU A C 1
ATOM 660 O O . LEU A 1 83 ? -20.176 1.004 25.808 1.00 68.06 83 LEU A O 1
ATOM 664 N N . LEU A 1 84 ? -20.504 3.206 25.476 1.00 75.19 84 LEU A N 1
ATOM 665 C CA . LEU A 1 84 ? -19.769 3.261 24.217 1.00 75.19 84 LEU A CA 1
ATOM 666 C C . LEU A 1 84 ? -18.270 2.987 24.426 1.00 75.19 84 LEU A C 1
ATOM 668 O O . LEU A 1 84 ? -17.661 2.261 23.640 1.00 75.19 84 LEU A O 1
ATOM 672 N N . LEU A 1 85 ? -17.682 3.501 25.511 1.00 75.94 85 LEU A N 1
ATOM 673 C CA . LEU A 1 85 ? -16.293 3.241 25.890 1.00 75.94 85 LEU A CA 1
ATOM 674 C C . LEU A 1 85 ? -16.047 1.745 26.142 1.00 75.94 85 LEU A C 1
ATOM 676 O O . LEU A 1 85 ? -15.047 1.191 25.678 1.00 75.94 85 LEU A O 1
ATOM 680 N N . GLU A 1 86 ? -16.957 1.088 26.859 1.00 75.69 86 GLU A N 1
ATOM 681 C CA . GLU A 1 86 ? -16.855 -0.338 27.182 1.00 75.69 86 GLU A CA 1
ATOM 682 C C . GLU A 1 86 ? -16.945 -1.208 25.918 1.00 75.69 86 GLU A C 1
ATOM 684 O O . GLU A 1 86 ? -16.124 -2.105 25.715 1.00 75.69 86 GLU A O 1
ATOM 689 N N . LEU A 1 87 ? -17.867 -0.878 25.006 1.00 76.62 87 LEU A N 1
ATOM 690 C CA . LEU A 1 87 ? -18.003 -1.563 23.719 1.00 76.62 87 LEU A CA 1
ATOM 691 C C . LEU A 1 87 ? -16.733 -1.431 22.864 1.00 76.62 87 LEU A C 1
ATOM 693 O O . LEU A 1 87 ? -16.267 -2.405 22.270 1.00 76.62 87 LEU A O 1
ATOM 697 N N . VAL A 1 88 ? -16.137 -0.237 22.815 1.00 79.88 88 VAL A N 1
ATOM 698 C CA . VAL A 1 88 ? -14.906 -0.002 22.048 1.00 79.88 88 VAL A CA 1
ATOM 699 C C . VAL A 1 88 ? -13.716 -0.760 22.649 1.00 79.88 88 VAL A C 1
ATOM 701 O O . VAL A 1 88 ? -12.911 -1.318 21.899 1.00 79.88 88 VAL A O 1
ATOM 704 N N . LYS A 1 89 ? -13.613 -0.855 23.983 1.00 77.56 89 LYS A N 1
ATOM 705 C CA . LYS A 1 89 ? -12.597 -1.694 24.644 1.00 77.56 89 LYS A CA 1
ATOM 706 C C . LYS A 1 89 ? -12.757 -3.170 24.284 1.00 77.56 89 LYS A C 1
ATOM 708 O O . LYS A 1 89 ? -11.769 -3.800 23.909 1.00 77.56 89 LYS A O 1
ATOM 713 N N . GLN A 1 90 ? -13.981 -3.699 24.336 1.00 75.25 90 GLN A N 1
ATOM 714 C CA . GLN A 1 90 ? -14.265 -5.087 23.960 1.00 75.25 90 GLN A CA 1
ATOM 715 C C . GLN A 1 90 ? -13.896 -5.363 22.497 1.00 75.25 90 GLN A C 1
ATOM 717 O O . GLN A 1 90 ? -13.246 -6.362 22.199 1.00 75.25 90 GLN A O 1
ATOM 722 N N . LEU A 1 91 ? -14.232 -4.452 21.579 1.00 75.06 91 LEU A N 1
ATOM 723 C CA . LEU A 1 91 ? -13.859 -4.574 20.167 1.00 75.06 91 LEU A CA 1
ATOM 724 C C . LEU A 1 91 ? -12.337 -4.545 19.952 1.00 75.06 91 LEU A C 1
ATOM 726 O O . LEU A 1 91 ? -11.824 -5.283 19.110 1.00 75.06 91 LEU A O 1
ATOM 730 N N . LEU A 1 92 ? -11.596 -3.740 20.721 1.00 72.75 92 LEU A N 1
ATOM 731 C CA . LEU A 1 92 ? -10.130 -3.734 20.678 1.00 72.75 92 LEU A CA 1
ATOM 732 C C . LEU A 1 92 ? -9.523 -5.032 21.213 1.00 72.75 92 LEU A C 1
ATOM 734 O O . LEU A 1 92 ? -8.560 -5.528 20.629 1.00 72.75 92 LEU A O 1
ATOM 738 N N . GLU A 1 93 ? -10.065 -5.602 22.289 1.00 73.62 93 GLU A N 1
ATOM 739 C CA . GLU A 1 93 ? -9.623 -6.910 22.785 1.00 73.62 93 GLU A CA 1
ATOM 740 C C . GLU A 1 93 ? -9.918 -8.028 21.788 1.00 73.62 93 GLU A C 1
ATOM 742 O O . GLU A 1 93 ? -9.044 -8.849 21.518 1.00 73.62 93 GLU A O 1
ATOM 747 N N . VAL A 1 94 ? -11.102 -8.025 21.171 1.00 69.31 94 VAL A N 1
ATOM 748 C CA . VAL A 1 94 ? -11.453 -8.979 20.110 1.00 69.31 94 VAL A CA 1
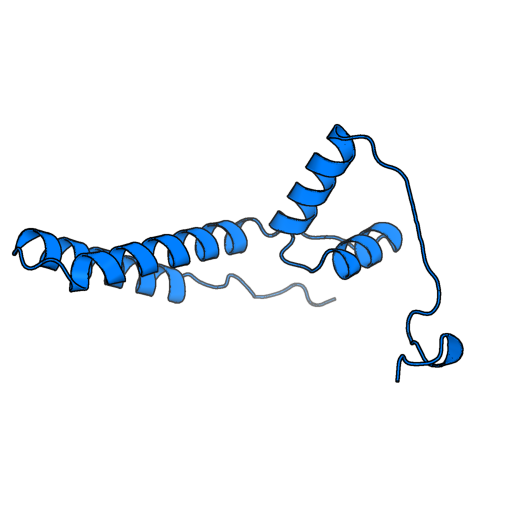ATOM 749 C C . VAL A 1 94 ? -10.517 -8.837 18.912 1.00 69.31 94 VAL A C 1
ATOM 751 O O . VAL A 1 94 ? -10.126 -9.843 18.336 1.00 69.31 94 VAL A O 1
ATOM 754 N N . ASN A 1 95 ? -10.087 -7.625 18.561 1.00 67.31 95 ASN A N 1
ATOM 755 C CA . ASN A 1 95 ? -9.120 -7.414 17.483 1.00 67.31 95 ASN A CA 1
ATOM 756 C C . ASN A 1 95 ? -7.692 -7.860 17.864 1.00 67.31 95 ASN A C 1
ATOM 758 O O . ASN A 1 95 ? -6.959 -8.366 17.020 1.00 67.31 95 ASN A O 1
ATOM 762 N N . LYS A 1 96 ? -7.291 -7.724 19.138 1.00 65.12 96 LYS A N 1
ATOM 763 C CA . LYS A 1 96 ? -6.007 -8.246 19.652 1.00 65.12 96 LYS A CA 1
ATOM 764 C C . LYS A 1 96 ? -5.985 -9.775 19.731 1.00 65.12 96 LYS A C 1
ATOM 766 O O . LYS A 1 96 ? -4.944 -10.379 19.492 1.00 65.12 96 LYS A O 1
ATOM 771 N N . ASN A 1 97 ? -7.124 -10.372 20.075 1.00 59.47 97 ASN A N 1
ATOM 772 C CA . ASN A 1 97 ? -7.309 -11.815 20.234 1.00 59.47 97 ASN A CA 1
ATOM 773 C C . ASN A 1 97 ? -7.815 -12.497 18.960 1.00 59.47 97 ASN A C 1
ATOM 775 O O . ASN A 1 97 ? -7.917 -13.726 18.924 1.00 59.47 97 ASN A O 1
ATOM 779 N N . ALA A 1 98 ? -8.130 -11.725 17.916 1.00 52.41 98 ALA A N 1
ATOM 780 C CA . ALA A 1 98 ? -8.377 -12.260 16.594 1.00 52.41 98 ALA A CA 1
ATOM 781 C C . ALA A 1 98 ? -7.151 -13.101 16.235 1.00 52.41 98 ALA A C 1
ATOM 783 O O . ALA A 1 98 ? -6.024 -12.612 16.380 1.00 52.41 98 ALA A O 1
ATOM 784 N N . PRO A 1 99 ? -7.330 -14.370 15.830 1.00 43.16 99 PRO A N 1
ATOM 785 C CA . PRO A 1 99 ? -6.197 -15.206 15.510 1.00 43.16 99 PRO A CA 1
ATOM 786 C C . PRO A 1 99 ? -5.391 -14.468 14.448 1.00 43.16 99 PRO A C 1
ATOM 788 O O . PRO A 1 99 ? -5.860 -14.253 13.329 1.00 43.16 99 PRO A O 1
ATOM 791 N N . ALA A 1 100 ? -4.161 -14.090 14.799 1.00 48.66 100 ALA A N 1
ATOM 792 C CA . ALA A 1 100 ? -3.112 -13.983 13.814 1.00 48.66 100 ALA A CA 1
ATOM 793 C C . ALA A 1 100 ? -3.059 -15.376 13.193 1.00 48.66 100 ALA A C 1
ATOM 795 O O . ALA A 1 100 ? -2.472 -16.290 13.770 1.00 48.66 100 ALA A O 1
ATOM 796 N N . GLY A 1 101 ? -3.796 -15.569 12.097 1.00 41.91 101 GLY A N 1
ATOM 797 C CA . GLY A 1 101 ? -3.810 -16.779 11.294 1.00 41.91 101 GLY A CA 1
ATOM 798 C C . GLY A 1 101 ? -2.436 -16.959 10.668 1.00 41.91 101 GLY A C 1
ATOM 799 O O . GLY A 1 101 ? -2.259 -16.782 9.474 1.00 41.91 101 GLY A O 1
ATOM 800 N N . ASN A 1 102 ? -1.459 -17.259 11.511 1.00 51.31 102 ASN A N 1
ATOM 801 C CA . ASN A 1 102 ? -0.113 -17.658 11.193 1.00 51.31 102 ASN A CA 1
ATOM 802 C C . ASN A 1 102 ? -0.011 -19.097 11.667 1.00 51.31 102 ASN A C 1
ATOM 804 O O . ASN A 1 102 ? 0.144 -19.339 12.863 1.00 51.31 102 ASN A O 1
ATOM 808 N N . LYS A 1 103 ? -0.086 -20.045 10.738 1.00 41.81 103 LYS A N 1
ATOM 809 C CA . LYS A 1 103 ? 0.569 -21.347 10.875 1.00 41.81 103 LYS A CA 1
ATOM 810 C C . LYS A 1 103 ? 0.686 -21.994 9.498 1.00 41.81 103 LYS A C 1
ATOM 812 O O . LYS A 1 103 ? -0.271 -22.558 8.990 1.00 41.81 103 LYS A O 1
ATOM 817 N N . GLY A 1 104 ? 1.900 -21.913 8.956 1.00 39.31 104 GLY A N 1
ATOM 818 C CA . GLY A 1 104 ? 2.420 -22.847 7.963 1.00 39.31 104 GLY A CA 1
ATOM 819 C C . GLY A 1 104 ? 2.341 -22.383 6.516 1.00 39.31 104 GLY A C 1
ATOM 820 O O . GLY A 1 104 ? 1.379 -22.705 5.840 1.00 39.31 104 GLY A O 1
ATOM 821 N N . ILE A 1 105 ? 3.412 -21.752 6.029 1.00 36.94 105 ILE A N 1
ATOM 822 C CA . ILE A 1 105 ? 4.116 -22.278 4.851 1.00 36.94 105 ILE A CA 1
ATOM 823 C C . ILE A 1 105 ? 5.609 -22.197 5.191 1.00 36.94 105 ILE A C 1
ATOM 825 O O . ILE A 1 105 ? 6.257 -21.166 5.036 1.00 36.94 105 ILE A O 1
ATOM 829 N N . HIS A 1 106 ? 6.098 -23.265 5.820 1.00 38.41 106 HIS A N 1
ATOM 830 C CA . HIS A 1 106 ? 7.495 -23.654 5.704 1.00 38.41 106 HIS A CA 1
ATOM 831 C C . HIS A 1 106 ? 7.625 -24.329 4.341 1.00 38.41 106 HIS A C 1
ATOM 833 O O . HIS A 1 106 ? 6.949 -25.332 4.131 1.00 38.41 106 HIS A O 1
ATOM 839 N N . GLU A 1 107 ? 8.422 -23.736 3.457 1.00 32.75 107 GLU A N 1
ATOM 840 C CA . GLU A 1 107 ? 9.450 -24.330 2.577 1.00 32.75 107 GLU A CA 1
ATOM 841 C C . GLU A 1 107 ? 9.811 -23.343 1.463 1.00 32.75 107 GLU A C 1
ATOM 843 O O . GLU A 1 107 ? 8.893 -22.818 0.796 1.00 32.75 107 GLU A O 1
#

pLDDT: mean 74.59, std 14.5, range [32.75, 96.69]

Sequence (107 aa):
MACKREDRFRRNTIAFWLSDEEKSQVEAKIILSGVSKGEYYRKAVLGQEVTVIAGNYMSIRVAKVLEQILVHLQNGNTEEEGLLLELVKQLLEVNKNAPAGNKGIHE

InterPro domains:
  IPR053842 Mobilization protein NikA-like [PF21983] (10-69)

Foldseek 3Di:
DPDDLVPDPPNDDDDDDDDPVRVVVLVVQCLQLVDDSVVSVVCVVVVHDRDRNNPPNVLVVLLVVLVVLLVVLVVDDDPVSVVVNVVSVVVNVCSVVVPPPDDDDDD

Secondary structure (DSSP, 8-state):
-PPPGGG-SS---------HHHHHHHHHHHHHHTS-HHHHHHHHHTT------HHHHHHHHHHHHHHHHHHHHTT---HHHHHHHHHHHHHHHHHHHS---------

Organism: NCBI:txid40520

Radius of gyration: 20.82 Å; chains: 1; bounding box: 56×38×46 Å